Protein AF-A0A3M1ZHQ4-F1 (afdb_monomer_lite)

pLDDT: mean 89.01, std 11.92, range [41.75, 98.0]

Sequence (152 aa):
MTRPFLKRNHVLSLPLLFGVAFVARLSAIGRYVTPDELNWVYRSIQLREALLAGDWANTLITGHPGVTTTWLGALGIQLQLWLHPADRVAYEWLTHMALLTPDNVAAFERLAVFLTAGRLGVAVVTSLGVVGMFWVIRPFLGNLPALLTALL

Radius of gyration: 19.29 Å; chains: 1; bounding box: 59×31×47 Å

Foldseek 3Di:
DDDPPDDPPCVVVLVVLLVVLLVVLCVCPPPDDDPCLLVLLLLLLQLLVCVVVVNPVSNCSDPDPCNQLSVQLVVLVVVCCVVPVVLVVLSVVSVPDPDDDPPPPVNSVSSVVSSNSSSSSVSNVVSVVLSVQLVVCCVPPNNPVSSVVSVD

Structure (mmCIF, N/CA/C/O backbone):
data_AF-A0A3M1ZHQ4-F1
#
_entry.id   AF-A0A3M1ZHQ4-F1
#
loop_
_atom_site.group_PDB
_atom_site.id
_atom_site.type_symbol
_atom_site.label_atom_id
_atom_site.label_alt_id
_atom_site.label_comp_id
_atom_site.label_asym_id
_atom_site.label_entity_id
_atom_site.label_seq_id
_atom_site.pdbx_PDB_ins_code
_atom_site.Cartn_x
_atom_site.Cartn_y
_atom_site.Cartn_z
_atom_site.occupancy
_atom_site.B_iso_or_equiv
_atom_site.auth_seq_id
_atom_site.auth_comp_id
_atom_site.auth_asym_id
_atom_site.auth_atom_id
_atom_site.pdbx_PDB_model_num
ATOM 1 N N . MET A 1 1 ? -38.656 -5.239 22.017 1.00 41.75 1 MET A N 1
ATOM 2 C CA . MET A 1 1 ? -37.194 -5.134 22.228 1.00 41.75 1 MET A CA 1
ATOM 3 C C . MET A 1 1 ? -36.595 -4.276 21.122 1.00 41.75 1 MET A C 1
ATOM 5 O O . MET A 1 1 ? -36.278 -4.782 20.058 1.00 41.75 1 MET A O 1
ATOM 9 N N . THR A 1 2 ? -36.494 -2.970 21.337 1.00 47.28 2 THR A N 1
ATOM 10 C CA . THR A 1 2 ? -35.957 -2.008 20.363 1.00 47.28 2 THR A CA 1
ATOM 11 C C . THR A 1 2 ? -34.664 -1.435 20.933 1.00 47.28 2 THR A C 1
ATOM 13 O O . THR A 1 2 ? -34.678 -0.695 21.912 1.00 47.28 2 THR A O 1
ATOM 16 N N . ARG A 1 3 ? -33.514 -1.834 20.381 1.00 48.53 3 ARG A N 1
ATOM 17 C CA . ARG A 1 3 ? -32.212 -1.272 20.767 1.00 48.53 3 ARG A CA 1
ATOM 18 C C . ARG A 1 3 ? -32.018 0.062 20.029 1.00 48.53 3 ARG A C 1
ATOM 20 O O . ARG A 1 3 ? -31.978 0.042 18.799 1.00 48.53 3 ARG A O 1
ATOM 27 N N . PRO A 1 4 ? -31.861 1.209 20.716 1.00 45.97 4 PRO A N 1
ATOM 28 C CA . PRO A 1 4 ? -31.476 2.451 20.060 1.00 45.97 4 PRO A CA 1
ATOM 29 C C . PRO A 1 4 ? -29.968 2.378 19.773 1.00 45.97 4 PRO A C 1
ATOM 31 O O . PRO A 1 4 ? -29.139 2.710 20.616 1.00 45.97 4 PRO A O 1
ATOM 34 N N . PHE A 1 5 ? -29.608 1.855 18.599 1.00 54.41 5 PHE A N 1
ATOM 35 C CA . PHE A 1 5 ? -28.235 1.468 18.244 1.00 54.41 5 PHE A CA 1
ATOM 36 C C . PHE A 1 5 ? -27.242 2.627 18.035 1.00 54.41 5 PHE A C 1
ATOM 38 O O . PHE A 1 5 ? -26.047 2.377 17.887 1.00 54.41 5 PHE A O 1
ATOM 45 N N . LEU A 1 6 ? -27.674 3.889 18.072 1.00 54.31 6 LEU A N 1
ATOM 46 C CA . LEU A 1 6 ? -26.781 5.046 17.990 1.00 54.31 6 LEU A CA 1
ATOM 47 C C . LEU A 1 6 ? -27.239 6.146 18.959 1.00 54.31 6 LEU A C 1
ATOM 49 O O . LEU A 1 6 ? -28.100 6.959 18.632 1.00 54.31 6 LEU A O 1
ATOM 53 N N . LYS A 1 7 ? -26.634 6.226 20.152 1.00 52.72 7 LYS A N 1
ATOM 54 C CA . LYS A 1 7 ? -26.632 7.494 20.901 1.00 52.72 7 LYS A CA 1
ATOM 55 C C . LYS A 1 7 ? -25.762 8.507 20.143 1.00 52.72 7 LYS A C 1
ATOM 57 O O . LYS A 1 7 ? -24.673 8.172 19.678 1.00 52.72 7 LYS A O 1
ATOM 62 N N . ARG A 1 8 ? -26.243 9.751 20.058 1.00 54.81 8 ARG A N 1
ATOM 63 C CA . ARG A 1 8 ? -25.721 10.880 19.256 1.00 54.81 8 ARG A CA 1
ATOM 64 C C . ARG A 1 8 ? -24.236 11.237 19.485 1.00 54.81 8 ARG A C 1
ATOM 66 O O . ARG A 1 8 ? -23.659 11.953 18.678 1.00 54.81 8 ARG A O 1
ATOM 73 N N . ASN A 1 9 ? -23.594 10.685 20.516 1.00 55.38 9 ASN A N 1
ATOM 74 C CA . ASN A 1 9 ? -22.225 11.020 20.923 1.00 55.38 9 ASN A CA 1
ATOM 75 C C . ASN A 1 9 ? -21.138 10.142 20.262 1.00 55.38 9 ASN A C 1
ATOM 77 O O . ASN A 1 9 ? -19.957 10.437 20.402 1.00 55.38 9 ASN A O 1
ATOM 81 N N . HIS A 1 10 ? -21.504 9.076 19.535 1.00 58.66 10 HIS A N 1
ATOM 82 C CA . HIS A 1 10 ? -20.537 8.109 18.980 1.00 58.66 10 HIS A CA 1
ATOM 83 C C . HIS A 1 10 ? -20.103 8.386 17.536 1.00 58.66 10 HIS A C 1
ATOM 85 O O . HIS A 1 10 ? -19.125 7.808 17.065 1.00 58.66 10 HIS A O 1
ATOM 91 N N . VAL A 1 11 ? -20.794 9.281 16.825 1.00 59.97 11 VAL A N 1
ATOM 92 C CA . VAL A 1 11 ? -20.372 9.687 15.474 1.00 59.97 11 VAL A CA 1
ATOM 93 C C . VAL A 1 11 ? -19.046 10.443 15.535 1.00 59.97 11 VAL A C 1
ATOM 95 O O . VAL A 1 11 ? -18.245 10.309 14.625 1.00 59.97 11 VAL A O 1
ATOM 98 N N . LEU A 1 12 ? -18.759 11.154 16.632 1.00 63.19 12 LEU A N 1
ATOM 99 C CA . LEU A 1 12 ? -17.481 11.844 16.829 1.00 63.19 12 LEU A CA 1
ATOM 100 C C . LEU A 1 12 ? -16.328 10.890 17.191 1.00 63.19 12 LEU A C 1
ATOM 102 O O . LEU A 1 12 ? -15.179 11.189 16.881 1.00 63.19 12 LEU A O 1
ATOM 106 N N . SER A 1 13 ? -16.607 9.723 17.793 1.00 76.75 13 SER A N 1
ATOM 107 C CA . SER A 1 13 ? -15.549 8.776 18.177 1.00 76.75 13 SER A CA 1
ATOM 108 C C . SER A 1 13 ? -14.965 7.999 16.996 1.00 76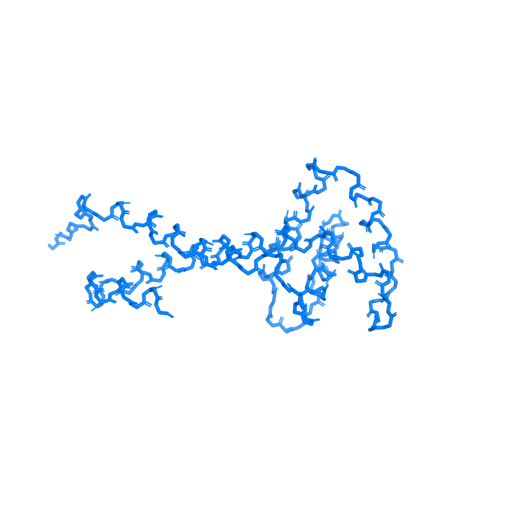.75 13 SER A C 1
ATOM 110 O O . SER A 1 13 ? -13.801 7.631 17.056 1.00 76.75 13 SER A O 1
ATOM 112 N N . LEU A 1 14 ? -15.719 7.757 15.914 1.00 86.44 14 LEU A N 1
ATOM 113 C CA . LEU A 1 14 ? -15.212 6.967 14.777 1.00 86.44 14 LEU A CA 1
ATOM 114 C C . LEU A 1 14 ? -14.172 7.727 13.931 1.00 86.44 14 LEU A C 1
ATOM 116 O O . LEU A 1 14 ? -13.110 7.158 13.688 1.00 86.44 14 LEU A O 1
ATOM 120 N N . PRO A 1 15 ? -14.403 8.993 13.524 1.00 90.00 15 PRO A N 1
ATOM 121 C CA . PRO A 1 15 ? -13.397 9.788 12.826 1.00 90.00 15 PRO A CA 1
ATOM 122 C C . PRO A 1 15 ? -12.166 10.028 13.694 1.00 90.00 15 PRO A C 1
ATOM 124 O O . PRO A 1 15 ? -11.054 10.003 13.182 1.00 90.00 15 PRO A O 1
ATOM 127 N N . LEU A 1 16 ? -12.351 10.210 15.008 1.00 89.31 16 LEU A N 1
ATOM 128 C CA . LEU A 1 16 ? -11.238 10.349 15.942 1.00 89.31 16 LEU A CA 1
ATOM 129 C C . LEU A 1 16 ? -10.409 9.061 16.018 1.00 89.31 16 LEU A C 1
ATOM 131 O O . LEU A 1 16 ? -9.192 9.122 15.888 1.00 89.31 16 LEU A O 1
ATOM 135 N N . LEU A 1 17 ? -11.055 7.900 16.173 1.00 91.06 17 LEU A N 1
ATOM 136 C CA . LEU A 1 17 ? -10.375 6.602 16.182 1.00 91.06 17 LEU A CA 1
ATOM 137 C C . LEU A 1 17 ? -9.636 6.341 14.871 1.00 91.06 17 LEU A C 1
ATOM 139 O O . LEU A 1 17 ? -8.468 5.962 14.900 1.00 91.06 17 LEU A O 1
ATOM 143 N N . PHE A 1 18 ? -10.286 6.595 13.733 1.00 94.69 18 PHE A N 1
ATOM 144 C CA . PHE A 1 18 ? -9.638 6.510 12.429 1.00 94.69 18 PHE A CA 1
ATOM 145 C C . PHE A 1 18 ? -8.430 7.446 12.352 1.00 94.69 18 PHE A C 1
ATOM 147 O O . PHE A 1 18 ? -7.354 7.011 11.966 1.00 94.69 18 PHE A O 1
ATOM 154 N N . GLY A 1 19 ? -8.594 8.713 12.743 1.00 94.38 19 GLY A N 1
ATOM 155 C CA . GLY A 1 19 ? -7.544 9.724 12.695 1.00 94.38 19 GLY A CA 1
ATOM 156 C C . GLY A 1 19 ? -6.335 9.344 13.544 1.00 94.38 19 GLY A C 1
ATOM 157 O O . GLY A 1 19 ? -5.214 9.370 13.046 1.00 94.38 19 GLY A O 1
ATOM 158 N N . VAL A 1 20 ? -6.554 8.910 14.788 1.00 93.19 20 VAL A N 1
ATOM 159 C CA . VAL A 1 20 ? -5.485 8.432 15.680 1.00 93.19 20 VAL A CA 1
ATOM 160 C C . VAL A 1 20 ? -4.788 7.208 15.083 1.00 93.19 20 VAL A C 1
ATOM 162 O O . VAL A 1 20 ? -3.562 7.196 14.966 1.00 93.19 20 VAL A O 1
ATOM 165 N N . ALA A 1 21 ? -5.554 6.206 14.641 1.00 94.31 21 ALA A N 1
ATOM 166 C CA . ALA A 1 21 ? -5.019 4.994 14.028 1.00 94.31 21 ALA A CA 1
ATOM 167 C C . ALA A 1 21 ? -4.211 5.297 12.754 1.00 94.31 21 ALA A C 1
ATOM 169 O O . ALA A 1 21 ? -3.152 4.703 12.529 1.00 94.31 21 ALA A O 1
ATOM 170 N N . PHE A 1 22 ? -4.689 6.233 11.937 1.00 95.44 22 PHE A N 1
ATOM 171 C CA . PHE A 1 22 ? -4.070 6.622 10.679 1.00 95.44 22 PHE A CA 1
ATOM 172 C C . PHE A 1 22 ? -2.793 7.423 10.905 1.00 95.44 22 PHE A C 1
ATOM 174 O O . PHE A 1 22 ? -1.756 7.046 10.371 1.00 95.44 22 PHE A O 1
ATOM 181 N N . VAL A 1 23 ? -2.818 8.447 11.763 1.00 94.44 23 VAL A N 1
ATOM 182 C CA . VAL A 1 23 ? -1.623 9.235 12.111 1.00 94.44 23 VAL A CA 1
ATOM 183 C C . VAL A 1 23 ? -0.528 8.34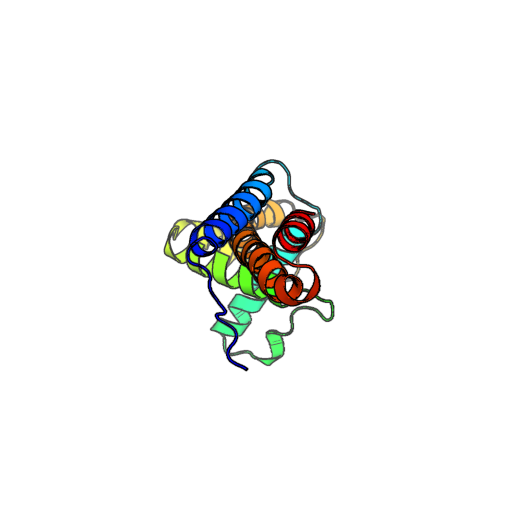8 12.703 1.00 94.44 23 VAL A C 1
ATOM 185 O O . VAL A 1 23 ? 0.633 8.472 12.309 1.00 94.44 23 VAL A O 1
ATOM 188 N N . ALA A 1 24 ? -0.884 7.402 13.578 1.00 92.88 24 ALA A N 1
ATOM 189 C CA . ALA A 1 24 ? 0.075 6.440 14.118 1.00 92.88 24 ALA A CA 1
ATOM 190 C C . ALA A 1 24 ? 0.776 5.640 13.004 1.00 92.88 24 ALA A C 1
ATOM 192 O O . ALA A 1 24 ? 1.996 5.484 13.034 1.00 92.88 24 ALA A O 1
ATOM 193 N N . ARG A 1 25 ? 0.040 5.204 11.974 1.00 92.62 25 ARG A N 1
ATOM 194 C CA . ARG A 1 25 ? 0.589 4.462 10.823 1.00 92.62 25 ARG A CA 1
ATOM 195 C C . ARG A 1 25 ? 1.413 5.336 9.880 1.00 92.62 25 ARG A C 1
ATOM 197 O O . ARG A 1 25 ? 2.423 4.873 9.357 1.00 92.62 25 ARG A O 1
ATOM 204 N N . LEU A 1 26 ? 1.035 6.602 9.699 1.00 93.19 26 LEU A N 1
ATOM 205 C CA . LEU A 1 26 ? 1.818 7.547 8.896 1.00 93.19 26 LEU A CA 1
ATOM 206 C C . LEU A 1 26 ? 3.181 7.857 9.524 1.00 93.19 26 LEU A C 1
ATOM 208 O O . LEU A 1 26 ? 4.124 8.155 8.798 1.00 93.19 26 LEU A O 1
ATOM 212 N N . SER A 1 27 ? 3.313 7.747 10.850 1.00 89.12 27 SER A N 1
ATOM 213 C CA . SER A 1 27 ? 4.562 8.068 11.553 1.00 89.12 27 SER A CA 1
ATOM 214 C C . SER A 1 27 ? 5.769 7.229 11.108 1.00 89.12 27 SER A C 1
ATOM 216 O O . SER A 1 27 ? 6.903 7.689 11.236 1.00 89.12 27 SER A O 1
ATOM 218 N N . ALA A 1 28 ? 5.539 6.028 10.567 1.00 81.38 28 ALA A N 1
ATOM 219 C CA . ALA A 1 28 ? 6.586 5.141 10.065 1.00 81.38 28 ALA A CA 1
ATOM 220 C C . ALA A 1 28 ? 7.013 5.456 8.618 1.00 81.38 28 ALA A C 1
ATOM 222 O O . ALA A 1 28 ? 8.097 5.052 8.190 1.00 81.38 28 ALA A O 1
ATOM 223 N N . ILE A 1 29 ? 6.189 6.185 7.858 1.00 86.38 29 ILE A N 1
ATOM 224 C CA . ILE A 1 29 ? 6.466 6.484 6.452 1.00 86.38 29 ILE A CA 1
ATOM 225 C C . ILE A 1 29 ? 7.696 7.396 6.362 1.00 86.38 29 ILE A C 1
ATOM 227 O O . ILE A 1 29 ? 7.780 8.427 7.023 1.00 86.38 29 ILE A O 1
ATOM 231 N N . GLY A 1 30 ? 8.666 6.994 5.536 1.00 83.44 30 GLY A N 1
ATOM 232 C CA . GLY A 1 30 ? 9.886 7.765 5.273 1.00 83.44 30 GLY A CA 1
ATOM 233 C C . GLY A 1 30 ? 11.003 7.615 6.312 1.00 83.44 30 GLY A C 1
ATOM 234 O O . GLY A 1 30 ? 12.029 8.267 6.162 1.00 83.44 30 GLY A O 1
ATOM 235 N N . ARG A 1 31 ? 10.847 6.769 7.344 1.00 86.81 31 ARG A N 1
ATOM 236 C CA . ARG A 1 31 ? 11.890 6.572 8.374 1.00 86.81 31 ARG A CA 1
ATOM 237 C C . ARG A 1 31 ? 12.871 5.446 8.066 1.00 86.81 31 ARG A C 1
ATOM 239 O O . ARG A 1 31 ? 14.060 5.585 8.317 1.00 86.81 31 ARG A O 1
ATOM 246 N N . TYR A 1 32 ? 12.370 4.323 7.574 1.00 87.56 32 TYR A N 1
ATOM 247 C CA . TYR A 1 32 ? 13.162 3.151 7.204 1.00 87.56 32 TYR A CA 1
ATOM 248 C C . TYR A 1 32 ? 12.408 2.348 6.144 1.00 87.56 32 TYR A C 1
ATOM 250 O O . TYR A 1 32 ? 11.249 2.650 5.853 1.00 87.56 32 TYR A O 1
ATOM 258 N N . VAL A 1 33 ? 13.062 1.346 5.562 1.00 90.62 33 VAL A N 1
ATOM 259 C CA . VAL A 1 33 ? 12.455 0.343 4.678 1.00 90.62 33 VAL A CA 1
ATOM 260 C C . VAL A 1 33 ? 12.692 -1.023 5.311 1.00 90.62 33 VAL A C 1
ATOM 262 O O . VAL A 1 33 ? 13.816 -1.313 5.722 1.00 90.62 33 VAL A O 1
ATOM 265 N N . THR A 1 34 ? 11.646 -1.834 5.453 1.00 91.00 34 THR A N 1
ATOM 266 C CA . THR A 1 34 ? 11.778 -3.203 5.963 1.00 91.00 34 THR A CA 1
ATOM 267 C C . THR A 1 34 ? 12.233 -4.145 4.847 1.00 91.00 34 THR A C 1
ATOM 269 O O . THR A 1 34 ? 11.961 -3.890 3.671 1.00 91.00 34 THR A O 1
ATOM 272 N N . PRO A 1 35 ? 12.917 -5.257 5.176 1.00 86.19 35 PRO A N 1
ATOM 273 C CA . PRO A 1 35 ? 13.474 -6.157 4.162 1.00 86.19 35 PRO A CA 1
ATOM 274 C C . PRO A 1 35 ? 12.448 -6.730 3.171 1.00 86.19 35 PRO A C 1
ATOM 276 O O . PRO A 1 35 ? 12.783 -7.047 2.033 1.00 86.19 35 PRO A O 1
ATOM 279 N N . ASP A 1 36 ? 11.195 -6.893 3.590 1.00 90.38 36 ASP A N 1
ATOM 280 C CA . ASP A 1 36 ? 10.133 -7.516 2.804 1.00 90.38 36 ASP A CA 1
ATOM 281 C C . ASP A 1 36 ? 9.275 -6.517 2.013 1.00 90.38 36 ASP A C 1
ATOM 283 O O . ASP A 1 36 ? 8.634 -6.902 1.036 1.00 90.38 36 ASP A O 1
ATOM 287 N N . GLU A 1 37 ? 9.285 -5.236 2.376 1.00 93.81 37 GLU A N 1
ATOM 288 C CA . GLU A 1 37 ? 8.436 -4.204 1.773 1.00 93.81 37 GLU A CA 1
ATOM 289 C C . GLU A 1 37 ? 8.616 -4.093 0.256 1.00 93.81 37 GLU A C 1
ATOM 291 O O . GLU A 1 37 ? 7.639 -4.077 -0.494 1.00 93.81 37 GLU A O 1
ATOM 296 N N . LEU A 1 38 ? 9.862 -4.078 -0.219 1.00 94.88 38 LEU A N 1
ATOM 297 C CA . LEU A 1 38 ? 10.152 -3.957 -1.651 1.00 94.88 38 LEU A CA 1
ATOM 298 C C . LEU A 1 38 ? 9.755 -5.222 -2.426 1.00 94.88 38 LEU A C 1
ATOM 300 O O . LEU A 1 38 ? 9.317 -5.126 -3.573 1.00 94.88 38 LEU A O 1
ATOM 304 N N . ASN A 1 39 ? 9.793 -6.394 -1.782 1.00 94.19 39 ASN A N 1
ATOM 305 C CA . ASN A 1 39 ? 9.260 -7.623 -2.371 1.00 94.19 39 ASN A CA 1
ATOM 306 C C . ASN A 1 39 ? 7.741 -7.529 -2.562 1.00 94.19 39 ASN A C 1
ATOM 308 O O . ASN A 1 39 ? 7.217 -7.965 -3.586 1.00 94.19 39 ASN A O 1
ATOM 312 N N . TRP A 1 40 ? 7.020 -6.930 -1.611 1.00 95.25 40 TRP A N 1
ATOM 313 C CA . TRP A 1 40 ? 5.581 -6.704 -1.750 1.00 95.25 40 TRP A CA 1
ATOM 314 C C . TRP A 1 40 ? 5.244 -5.692 -2.845 1.00 95.25 40 TRP A C 1
ATOM 316 O O . TRP A 1 40 ? 4.266 -5.895 -3.569 1.00 95.25 40 TRP A O 1
ATOM 326 N N . VAL A 1 41 ? 6.063 -4.653 -3.028 1.00 96.75 41 VAL A N 1
ATOM 327 C CA . VAL A 1 41 ? 5.924 -3.727 -4.164 1.00 96.75 41 VAL A CA 1
ATOM 328 C C . VAL A 1 41 ? 6.117 -4.469 -5.486 1.00 96.75 41 VAL A C 1
ATOM 330 O O . VAL A 1 41 ? 5.269 -4.363 -6.368 1.00 96.75 41 VAL A O 1
ATOM 333 N N . TYR A 1 42 ? 7.167 -5.284 -5.614 1.00 96.38 42 TYR A N 1
ATOM 334 C CA . TYR A 1 42 ? 7.420 -6.050 -6.837 1.00 96.38 42 TYR A CA 1
ATOM 335 C C . TYR A 1 42 ? 6.261 -6.998 -7.176 1.00 96.38 42 TYR A C 1
ATOM 337 O O . TYR A 1 42 ? 5.757 -6.997 -8.297 1.00 96.38 42 TYR A O 1
ATOM 345 N N . ARG A 1 43 ? 5.741 -7.723 -6.181 1.00 95.75 43 ARG A N 1
ATOM 346 C CA . ARG A 1 43 ? 4.546 -8.570 -6.347 1.00 95.75 43 ARG A CA 1
ATOM 347 C C . ARG A 1 43 ? 3.312 -7.777 -6.772 1.00 95.75 43 ARG A C 1
ATOM 349 O O . ARG A 1 43 ? 2.482 -8.276 -7.524 1.00 95.75 43 ARG A O 1
ATOM 356 N N . SER A 1 44 ? 3.184 -6.543 -6.291 1.00 97.06 44 SER A N 1
ATOM 357 C CA . SER A 1 44 ? 2.082 -5.650 -6.657 1.00 97.06 44 SER A CA 1
ATOM 358 C C . SER A 1 44 ? 2.163 -5.212 -8.119 1.00 97.06 44 SER A C 1
ATOM 360 O O . SER A 1 44 ? 1.132 -5.120 -8.782 1.00 97.06 44 SER A O 1
ATOM 362 N N . ILE A 1 45 ? 3.377 -5.000 -8.639 1.00 97.25 45 ILE A N 1
ATOM 363 C CA . ILE A 1 45 ? 3.620 -4.758 -10.069 1.00 97.25 45 ILE A CA 1
ATOM 364 C C . ILE A 1 45 ? 3.200 -5.984 -10.885 1.00 97.25 45 ILE A C 1
ATOM 366 O O . ILE A 1 45 ? 2.425 -5.843 -11.825 1.00 97.25 45 ILE A O 1
ATOM 370 N N . GLN A 1 46 ? 3.634 -7.185 -10.490 1.00 96.31 46 GLN A N 1
ATOM 371 C CA . GLN A 1 46 ? 3.279 -8.428 -11.190 1.00 96.31 46 GLN A CA 1
ATOM 372 C C . GLN A 1 46 ? 1.761 -8.648 -11.243 1.00 96.31 46 GLN A C 1
ATOM 374 O O . GLN A 1 46 ? 1.214 -8.930 -12.306 1.00 96.31 46 GLN A O 1
ATOM 379 N N . LEU A 1 47 ? 1.066 -8.452 -10.115 1.00 96.50 47 LEU A N 1
ATOM 380 C CA . LEU A 1 47 ? -0.394 -8.520 -10.077 1.00 96.50 47 LEU A CA 1
ATOM 381 C C . LEU A 1 47 ? -1.027 -7.504 -11.029 1.00 96.50 47 LEU A C 1
ATOM 383 O O . LEU A 1 47 ? -1.964 -7.840 -11.749 1.00 96.50 47 LEU A O 1
ATOM 387 N N . ARG A 1 48 ? -0.549 -6.256 -11.010 1.00 96.81 48 ARG A N 1
ATOM 388 C CA . ARG A 1 48 ? -1.090 -5.195 -11.861 1.00 96.81 48 ARG A CA 1
ATOM 389 C C . ARG A 1 48 ? -0.937 -5.545 -13.341 1.00 96.81 48 ARG A C 1
ATOM 391 O O . ARG A 1 48 ? -1.906 -5.395 -14.076 1.00 96.81 48 ARG A O 1
ATOM 398 N N . GLU A 1 49 ? 0.224 -6.039 -13.762 1.00 97.19 49 GLU A N 1
ATOM 399 C CA . GLU A 1 49 ? 0.446 -6.468 -15.149 1.00 97.19 49 GLU A CA 1
ATOM 400 C C . GLU A 1 49 ? -0.461 -7.639 -15.540 1.00 97.19 49 GLU A C 1
ATOM 402 O O . GLU A 1 49 ? -1.100 -7.581 -16.587 1.00 97.19 49 GLU A O 1
ATOM 407 N N . ALA A 1 50 ? -0.611 -8.648 -14.675 1.00 96.50 50 ALA A N 1
ATOM 408 C CA . ALA A 1 50 ? -1.526 -9.763 -14.919 1.00 96.50 50 ALA A CA 1
ATOM 409 C C . ALA A 1 50 ? -2.983 -9.289 -15.086 1.00 96.50 50 ALA A C 1
ATOM 411 O O . ALA A 1 50 ? -3.674 -9.704 -16.016 1.00 96.50 50 ALA A O 1
ATOM 412 N N . LEU A 1 51 ? -3.439 -8.357 -14.237 1.00 96.88 51 LEU A N 1
ATOM 413 C CA . LEU A 1 51 ? -4.776 -7.760 -14.343 1.00 96.88 51 LEU A CA 1
ATOM 414 C C . LEU A 1 51 ? -4.957 -6.963 -15.642 1.00 96.88 51 LEU A C 1
ATOM 416 O O . LEU A 1 51 ? -6.001 -7.076 -16.281 1.00 96.88 51 LEU A O 1
ATOM 420 N N . LEU A 1 52 ? -3.958 -6.172 -16.045 1.00 96.88 52 LEU A N 1
ATOM 421 C CA . LEU A 1 52 ? -4.006 -5.385 -17.283 1.00 96.88 52 LEU A CA 1
ATOM 422 C C . LEU A 1 52 ? -3.971 -6.260 -18.539 1.00 96.88 52 LEU A C 1
ATOM 424 O O . LEU A 1 52 ? -4.619 -5.926 -19.528 1.00 96.88 52 LEU A O 1
ATOM 428 N N . ALA A 1 53 ? -3.252 -7.380 -18.490 1.00 97.19 53 ALA A N 1
ATOM 429 C CA . ALA A 1 53 ? -3.188 -8.359 -19.569 1.00 97.19 53 ALA A CA 1
ATOM 430 C C . ALA A 1 53 ? -4.429 -9.271 -19.641 1.00 97.19 53 ALA A C 1
ATOM 432 O O . ALA A 1 53 ? -4.572 -10.031 -20.597 1.00 97.19 53 ALA A O 1
ATOM 433 N N . GLY A 1 54 ? -5.323 -9.225 -18.644 1.00 97.06 54 GLY A N 1
ATOM 434 C CA . GLY A 1 54 ? -6.437 -10.172 -18.523 1.00 97.06 54 GLY A CA 1
ATOM 435 C C . GLY A 1 54 ? -5.988 -11.606 -18.206 1.00 97.06 54 GLY A C 1
ATOM 436 O O . GLY A 1 54 ? -6.739 -12.554 -18.434 1.00 97.06 54 GLY A O 1
ATOM 437 N N . ASP A 1 55 ? -4.771 -11.772 -17.688 1.00 96.19 55 ASP A N 1
ATOM 438 C CA . ASP A 1 55 ? -4.164 -13.057 -17.358 1.00 96.19 55 ASP A CA 1
ATOM 439 C C . ASP A 1 55 ? -4.493 -13.456 -15.917 1.00 96.19 55 ASP A C 1
ATOM 441 O O . ASP A 1 55 ? -3.721 -13.270 -14.974 1.00 96.19 55 ASP A O 1
ATOM 445 N N . TRP A 1 56 ? -5.690 -14.011 -15.742 1.00 93.06 56 TRP A N 1
ATOM 446 C CA . TRP A 1 56 ? -6.197 -14.418 -14.434 1.00 93.06 56 TRP A CA 1
ATOM 447 C C . TRP A 1 56 ? -5.333 -15.484 -13.759 1.00 93.06 56 TRP A C 1
ATOM 449 O O . TRP A 1 56 ? -5.209 -15.468 -12.533 1.00 93.06 56 TRP A O 1
ATOM 459 N N . ALA A 1 57 ? -4.715 -16.382 -14.531 1.00 92.00 57 ALA A N 1
ATOM 460 C CA . ALA A 1 57 ? -3.872 -17.442 -13.986 1.00 92.00 57 ALA A CA 1
ATOM 461 C C . ALA A 1 57 ? -2.649 -16.854 -13.268 1.00 92.00 57 ALA A C 1
ATOM 463 O O . ALA A 1 57 ? -2.313 -17.286 -12.165 1.00 92.00 57 ALA A O 1
ATOM 464 N N . ASN A 1 58 ? -2.059 -15.802 -13.839 1.00 91.12 58 ASN A N 1
ATOM 465 C CA . ASN A 1 58 ? -0.908 -15.114 -13.261 1.00 91.12 58 ASN A CA 1
ATOM 466 C C . ASN A 1 58 ? -1.265 -14.030 -12.228 1.00 91.12 58 ASN A C 1
ATOM 468 O O . ASN A 1 58 ? -0.376 -13.339 -11.741 1.00 91.12 58 ASN A O 1
ATOM 472 N N . THR A 1 59 ? -2.530 -13.901 -11.804 1.00 92.12 59 THR A N 1
ATOM 473 C CA . THR A 1 59 ? -2.882 -13.042 -10.649 1.00 92.12 59 THR A CA 1
ATOM 474 C C . THR A 1 59 ? -2.526 -13.674 -9.299 1.00 92.12 59 THR A C 1
ATOM 476 O O . THR A 1 59 ? -2.469 -12.986 -8.275 1.00 92.12 59 THR A O 1
ATOM 479 N N . LEU A 1 60 ? -2.251 -14.981 -9.275 1.00 88.38 60 LEU A N 1
ATOM 480 C CA . LEU A 1 60 ? -1.903 -15.730 -8.071 1.00 88.38 60 LEU A CA 1
ATOM 481 C C . LEU A 1 60 ? -0.386 -15.659 -7.817 1.00 88.38 60 LEU A C 1
ATOM 483 O O . LEU A 1 60 ? 0.355 -16.610 -8.040 1.00 88.38 60 LEU A O 1
ATOM 487 N N . ILE A 1 61 ? 0.077 -14.495 -7.351 1.00 87.44 61 ILE A N 1
ATOM 488 C CA . ILE A 1 61 ? 1.513 -14.159 -7.272 1.00 87.44 61 ILE A CA 1
ATOM 489 C C . ILE A 1 61 ? 2.298 -14.982 -6.237 1.00 87.44 61 ILE A C 1
ATOM 491 O O . ILE A 1 61 ? 3.472 -15.291 -6.430 1.00 87.44 61 ILE A O 1
ATOM 495 N N . THR A 1 62 ? 1.697 -15.308 -5.092 1.00 81.12 62 THR A N 1
ATOM 496 C CA . THR A 1 62 ? 2.364 -16.071 -4.027 1.00 81.12 62 THR A CA 1
ATOM 497 C C . THR A 1 62 ? 1.361 -16.929 -3.266 1.00 81.12 62 THR A C 1
ATOM 499 O O . THR A 1 62 ? 0.221 -16.519 -3.065 1.00 81.12 62 THR A O 1
ATOM 502 N N . GLY A 1 63 ? 1.788 -18.115 -2.822 1.00 78.44 63 GLY A N 1
ATOM 503 C CA . GLY A 1 63 ? 0.956 -19.033 -2.034 1.00 78.44 63 GLY A CA 1
ATOM 504 C C . GLY A 1 63 ? 0.804 -18.656 -0.554 1.00 78.44 63 GLY A C 1
ATOM 505 O O . GLY A 1 63 ? 0.094 -19.339 0.177 1.00 78.44 63 GLY A O 1
ATOM 506 N N . HIS A 1 64 ? 1.474 -17.595 -0.093 1.00 79.19 64 HIS A N 1
ATOM 507 C CA . HIS A 1 64 ? 1.444 -17.148 1.303 1.00 79.19 64 HIS A CA 1
ATOM 508 C C . HIS A 1 64 ? 0.418 -16.018 1.527 1.00 79.19 64 HIS A C 1
ATOM 510 O O . HIS A 1 64 ? 0.049 -15.327 0.573 1.00 79.19 64 HIS A O 1
ATOM 516 N N . PRO A 1 65 ? -0.024 -15.770 2.779 1.00 74.00 65 PRO A N 1
ATOM 517 C CA . PRO A 1 65 ? -0.928 -14.666 3.094 1.00 74.00 65 PRO A CA 1
ATOM 518 C C . PRO A 1 65 ? -0.320 -13.320 2.681 1.00 74.00 65 PRO A C 1
ATOM 520 O O . PRO A 1 65 ? 0.779 -12.968 3.102 1.00 74.00 65 PRO A O 1
ATOM 523 N N . GLY A 1 66 ? -1.033 -12.571 1.842 1.00 84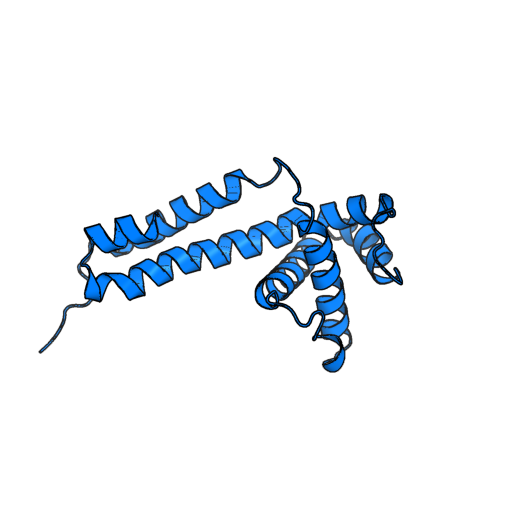.06 66 GLY A N 1
ATOM 524 C CA . GLY A 1 66 ? -0.538 -11.302 1.295 1.00 84.06 66 GLY A CA 1
ATOM 525 C C . GLY A 1 66 ? -1.376 -10.692 0.175 1.00 84.06 66 GLY A C 1
ATOM 526 O O . GLY A 1 66 ? -1.074 -9.590 -0.271 1.00 84.06 66 GLY A O 1
ATOM 527 N N . VAL A 1 67 ? -2.446 -11.373 -0.249 1.00 90.19 67 VAL A N 1
ATOM 528 C CA . VAL A 1 67 ? -3.342 -10.944 -1.335 1.00 90.19 67 VAL A CA 1
ATOM 529 C C . VAL A 1 67 ? -3.796 -9.494 -1.159 1.00 90.19 67 VAL A C 1
ATOM 531 O O . VAL A 1 67 ? -3.652 -8.689 -2.073 1.00 90.19 67 VAL A O 1
ATOM 534 N N . THR A 1 68 ? -4.268 -9.127 0.035 1.00 92.25 68 THR A N 1
ATOM 535 C CA . THR A 1 68 ? -4.729 -7.761 0.323 1.00 92.25 68 THR A CA 1
ATOM 536 C C . THR A 1 68 ? -3.607 -6.733 0.199 1.00 92.25 68 THR A C 1
ATOM 538 O O . THR A 1 68 ? -3.816 -5.686 -0.406 1.00 92.25 68 THR A O 1
ATOM 541 N N . THR A 1 69 ? -2.406 -7.030 0.698 1.00 93.69 69 THR A N 1
ATOM 542 C CA . THR A 1 69 ? -1.230 -6.158 0.559 1.00 93.69 69 THR A CA 1
ATOM 543 C C . THR A 1 69 ? -0.869 -5.951 -0.908 1.00 93.69 69 THR A C 1
ATOM 545 O O . THR A 1 69 ? -0.668 -4.815 -1.331 1.00 93.69 69 THR A O 1
ATOM 548 N N . THR A 1 70 ? -0.844 -7.025 -1.702 1.00 95.25 70 THR A N 1
ATOM 549 C CA . THR A 1 70 ? -0.542 -6.959 -3.138 1.00 95.25 70 THR A CA 1
ATOM 550 C C . THR A 1 70 ? -1.596 -6.156 -3.902 1.00 95.25 70 THR A C 1
ATOM 552 O O . THR A 1 70 ? -1.256 -5.351 -4.765 1.00 95.25 70 THR A O 1
ATOM 555 N N . TRP A 1 71 ? -2.877 -6.311 -3.558 1.00 95.38 71 TRP A N 1
ATOM 556 C CA . TRP A 1 71 ? -3.973 -5.558 -4.177 1.00 95.38 71 TRP A CA 1
ATOM 557 C C . TRP A 1 71 ? -3.888 -4.065 -3.856 1.00 95.38 71 TRP A C 1
ATOM 559 O O . TRP A 1 71 ? -4.009 -3.228 -4.750 1.00 95.38 71 TRP A O 1
ATOM 569 N N . LEU A 1 72 ? -3.640 -3.722 -2.589 1.00 97.00 72 LEU A N 1
ATOM 570 C CA . LEU A 1 72 ? -3.489 -2.331 -2.160 1.00 97.00 72 LEU A CA 1
ATOM 571 C C . LEU A 1 72 ? -2.242 -1.684 -2.763 1.00 97.00 72 LEU A C 1
ATOM 573 O O . LEU A 1 72 ? -2.303 -0.528 -3.178 1.00 97.00 72 LEU A O 1
ATOM 577 N N . GLY A 1 73 ? -1.141 -2.430 -2.869 1.00 97.00 73 GLY A N 1
ATOM 578 C CA . GLY A 1 73 ? 0.054 -1.986 -3.576 1.00 97.00 73 GLY A CA 1
ATOM 579 C C . GLY A 1 73 ? -0.220 -1.726 -5.056 1.00 97.00 73 GLY A C 1
ATOM 580 O O . GLY A 1 73 ? 0.138 -0.665 -5.557 1.00 97.00 73 GLY A O 1
ATOM 581 N N . ALA A 1 74 ? -0.916 -2.635 -5.747 1.00 97.44 74 ALA A N 1
ATOM 582 C CA . ALA A 1 74 ? -1.239 -2.490 -7.168 1.00 97.44 74 ALA A CA 1
ATOM 583 C C . ALA A 1 74 ? -2.139 -1.272 -7.427 1.00 97.44 74 ALA A C 1
ATOM 585 O O . ALA A 1 74 ? -1.892 -0.501 -8.357 1.00 97.44 74 ALA A O 1
ATOM 586 N N . LEU A 1 75 ? -3.144 -1.058 -6.570 1.00 97.75 75 LEU A N 1
ATOM 587 C CA . LEU A 1 75 ? -4.006 0.122 -6.616 1.00 97.75 75 LEU A CA 1
ATOM 588 C C . LEU A 1 75 ? -3.218 1.413 -6.344 1.00 97.75 75 LEU A C 1
ATOM 590 O O . LEU A 1 75 ? -3.391 2.400 -7.058 1.00 97.75 75 LEU A O 1
ATOM 594 N N . GLY A 1 76 ? -2.336 1.401 -5.341 1.00 97.44 76 GLY A N 1
ATOM 595 C CA . GLY A 1 76 ? -1.467 2.530 -5.013 1.00 97.44 76 GLY A CA 1
ATOM 596 C C . GLY A 1 76 ? -0.547 2.902 -6.176 1.00 97.44 76 GLY A C 1
ATOM 597 O O . GLY A 1 76 ? -0.495 4.065 -6.565 1.00 97.44 76 GLY A O 1
ATOM 598 N N . ILE A 1 77 ? 0.104 1.911 -6.789 1.00 97.94 77 ILE A N 1
ATOM 599 C CA . ILE A 1 77 ? 0.933 2.090 -7.988 1.00 97.94 77 ILE A CA 1
ATOM 600 C C . ILE A 1 77 ? 0.104 2.667 -9.135 1.00 97.94 77 ILE A C 1
ATOM 602 O O . ILE A 1 77 ? 0.535 3.614 -9.787 1.00 97.94 77 ILE A O 1
ATOM 606 N N . GLN A 1 78 ? -1.101 2.140 -9.377 1.00 97.62 78 GLN A N 1
ATOM 607 C CA . GLN A 1 78 ? -1.973 2.647 -10.434 1.00 97.62 78 GLN A CA 1
ATOM 608 C C . GLN A 1 78 ? -2.304 4.132 -10.241 1.00 97.62 78 GLN A C 1
ATOM 610 O O . GLN A 1 78 ? -2.230 4.906 -11.196 1.00 97.62 78 GLN A O 1
ATOM 615 N N . LEU A 1 79 ? -2.648 4.532 -9.016 1.00 97.62 79 LEU A N 1
ATOM 616 C CA . LEU A 1 79 ? -2.933 5.926 -8.693 1.00 97.62 79 LEU A CA 1
ATOM 617 C C . LEU A 1 79 ? -1.678 6.799 -8.815 1.00 97.62 79 LEU A C 1
ATOM 619 O O . LEU A 1 79 ? -1.742 7.881 -9.394 1.00 97.62 79 LEU A O 1
ATOM 623 N N . GLN A 1 80 ? -0.533 6.322 -8.324 1.00 97.81 80 GLN A N 1
ATOM 624 C CA . GLN A 1 80 ? 0.735 7.037 -8.437 1.00 97.81 80 GLN A CA 1
ATOM 625 C C . GLN A 1 80 ? 1.106 7.283 -9.901 1.00 97.81 80 GLN A C 1
ATOM 627 O O . GLN A 1 80 ? 1.424 8.410 -10.250 1.00 97.81 80 GLN A O 1
ATOM 632 N N . LEU A 1 81 ? 0.975 6.287 -10.779 1.00 97.62 81 LEU A N 1
ATOM 633 C CA . LEU A 1 81 ? 1.257 6.439 -12.211 1.00 97.62 81 LEU A CA 1
ATOM 634 C C . LEU A 1 81 ? 0.296 7.398 -12.928 1.00 97.62 81 LEU A C 1
ATOM 636 O O . LEU A 1 81 ? 0.658 7.958 -13.963 1.00 97.62 81 LEU A O 1
ATOM 640 N N . TRP A 1 82 ? -0.925 7.584 -12.416 1.00 97.44 82 TRP A N 1
ATOM 641 C CA . TRP A 1 82 ? -1.845 8.608 -12.921 1.00 97.44 82 TRP A CA 1
ATOM 642 C C . TRP A 1 82 ? -1.443 10.016 -12.480 1.00 97.44 82 TRP A C 1
ATOM 644 O O . TRP A 1 82 ? -1.526 10.946 -13.277 1.00 97.44 82 TRP A O 1
ATOM 654 N N . LEU A 1 83 ? -1.008 10.175 -11.228 1.00 98.00 83 LEU A N 1
ATOM 655 C CA . LEU A 1 83 ? -0.635 11.472 -10.652 1.00 98.00 83 LEU A CA 1
ATOM 656 C C . LEU A 1 83 ? 0.786 11.914 -11.033 1.00 98.00 83 LEU A C 1
ATOM 658 O O . LEU A 1 83 ? 1.049 13.106 -11.175 1.00 98.00 83 LEU A O 1
ATOM 662 N N . HIS A 1 84 ? 1.689 10.955 -11.228 1.00 97.62 84 HIS A N 1
ATOM 663 C CA . HIS A 1 84 ? 3.106 11.150 -11.518 1.00 97.62 84 HIS A CA 1
ATOM 664 C C . HIS A 1 84 ? 3.521 10.325 -12.747 1.00 97.62 84 HIS A C 1
ATOM 666 O O . HIS A 1 84 ? 4.181 9.293 -12.621 1.00 97.62 84 HIS A O 1
ATOM 672 N N . PRO A 1 85 ? 3.177 10.773 -13.971 1.00 96.69 85 PRO A N 1
ATOM 673 C CA . PRO A 1 85 ? 3.493 10.031 -15.193 1.00 96.69 85 PRO A CA 1
ATOM 674 C C . PRO A 1 85 ? 4.993 9.777 -15.410 1.00 96.69 85 PRO A C 1
ATOM 676 O O . PRO A 1 85 ? 5.349 8.819 -16.090 1.00 96.69 85 PRO A O 1
ATOM 679 N N . ALA A 1 86 ? 5.870 10.603 -14.826 1.00 97.31 86 ALA A N 1
ATOM 680 C CA . ALA A 1 86 ? 7.322 10.431 -14.892 1.00 97.31 86 ALA A CA 1
ATOM 681 C C . ALA A 1 86 ? 7.803 9.115 -14.247 1.00 97.31 86 ALA A C 1
ATOM 683 O O . ALA A 1 86 ? 8.776 8.524 -14.717 1.00 97.31 86 ALA A O 1
ATOM 684 N N . ASP A 1 87 ? 7.082 8.603 -13.243 1.00 97.56 87 ASP A N 1
ATOM 685 C CA . ASP A 1 87 ? 7.424 7.351 -12.551 1.00 97.56 87 ASP A CA 1
ATOM 686 C C . ASP A 1 87 ? 7.250 6.123 -13.460 1.00 97.56 87 ASP A C 1
ATOM 688 O O . ASP A 1 87 ? 7.771 5.041 -13.176 1.00 97.56 87 ASP A O 1
ATOM 692 N N . ARG A 1 88 ? 6.567 6.282 -14.603 1.00 97.25 88 ARG A N 1
ATOM 693 C CA . ARG A 1 88 ? 6.377 5.225 -15.602 1.00 97.25 88 ARG A CA 1
ATOM 694 C C . ARG A 1 88 ? 7.697 4.669 -16.131 1.00 97.25 88 ARG A C 1
ATOM 696 O O . ARG A 1 88 ? 7.767 3.475 -16.386 1.00 97.25 88 ARG A O 1
ATOM 703 N N . VAL A 1 89 ? 8.750 5.484 -16.218 1.00 97.44 89 VAL A N 1
ATOM 704 C CA . VAL A 1 89 ? 10.080 5.020 -16.652 1.00 97.44 89 VAL A CA 1
ATOM 705 C C . VAL A 1 89 ? 10.635 3.964 -15.690 1.00 97.44 89 VAL A C 1
ATOM 707 O O . VAL A 1 89 ? 11.146 2.930 -16.119 1.00 97.44 89 VAL A O 1
ATOM 710 N N . ALA A 1 90 ? 10.506 4.196 -14.379 1.00 97.38 90 ALA A N 1
ATOM 711 C CA . ALA A 1 90 ? 10.912 3.223 -13.369 1.00 97.38 90 ALA A CA 1
ATOM 712 C C . ALA A 1 90 ? 10.011 1.981 -13.410 1.00 97.38 90 ALA A C 1
ATOM 714 O O . ALA A 1 90 ? 10.512 0.861 -13.333 1.00 97.38 90 ALA A O 1
ATOM 715 N N . TYR A 1 91 ? 8.700 2.179 -13.576 1.00 97.81 91 TYR A N 1
ATOM 716 C CA . TYR A 1 91 ? 7.726 1.093 -13.675 1.00 97.81 91 TYR A CA 1
ATOM 717 C C . TYR A 1 91 ? 8.014 0.154 -14.852 1.00 97.81 91 TYR A C 1
ATOM 719 O O . TYR A 1 91 ? 8.149 -1.050 -14.660 1.00 97.81 91 TYR A O 1
ATOM 727 N N . GLU A 1 92 ? 8.161 0.697 -16.059 1.00 97.25 92 GLU A N 1
ATOM 728 C CA . GLU A 1 92 ? 8.405 -0.085 -17.272 1.00 97.25 92 GLU A CA 1
ATOM 729 C C . GLU A 1 92 ? 9.709 -0.873 -17.163 1.00 97.25 92 GLU A C 1
ATOM 731 O O . GLU A 1 92 ? 9.735 -2.064 -17.472 1.00 97.25 92 GLU A O 1
ATOM 736 N N . TRP A 1 93 ? 10.770 -0.268 -16.625 1.00 97.31 93 TRP A N 1
ATOM 737 C CA . TRP A 1 93 ? 12.013 -0.993 -16.365 1.00 97.31 93 TRP A CA 1
ATOM 738 C C . TRP A 1 93 ? 11.791 -2.204 -15.443 1.00 97.31 93 TRP A C 1
ATOM 740 O O . TRP A 1 93 ? 12.282 -3.294 -15.732 1.00 97.31 93 TRP A O 1
ATOM 750 N N . LEU A 1 94 ? 11.003 -2.039 -14.373 1.00 97.19 94 LEU A N 1
ATOM 751 C CA . LEU A 1 94 ? 10.696 -3.118 -13.429 1.00 97.19 94 LEU A CA 1
ATOM 752 C C . LEU A 1 94 ? 9.860 -4.240 -14.065 1.00 97.19 94 LEU A C 1
ATOM 754 O O . LEU A 1 94 ? 10.066 -5.404 -13.726 1.00 97.19 94 LEU A O 1
ATOM 758 N N . THR A 1 95 ? 8.947 -3.916 -14.987 1.00 96.31 95 THR A N 1
ATOM 759 C CA . THR A 1 95 ? 8.109 -4.922 -15.676 1.00 96.31 95 THR A CA 1
ATOM 760 C C . THR A 1 95 ? 8.885 -5.816 -16.643 1.00 96.31 95 THR A C 1
ATOM 762 O O . THR A 1 95 ? 8.489 -6.954 -16.864 1.00 96.31 95 THR A O 1
ATOM 765 N N . HIS A 1 96 ? 10.015 -5.344 -17.176 1.00 94.31 96 HIS A N 1
ATOM 766 C CA . HIS A 1 96 ? 10.866 -6.128 -18.079 1.00 94.31 96 HIS A CA 1
ATOM 767 C C . HIS A 1 96 ? 11.896 -6.995 -17.337 1.00 94.31 96 HIS A C 1
ATOM 769 O O . HIS A 1 96 ? 12.675 -7.712 -17.966 1.00 94.31 96 HIS A O 1
ATOM 775 N N . MET A 1 97 ? 11.930 -6.941 -16.003 1.00 93.50 97 MET A N 1
ATOM 776 C CA . MET A 1 97 ? 12.820 -7.789 -15.218 1.00 93.50 97 MET A CA 1
ATOM 777 C C . MET A 1 97 ? 12.325 -9.234 -15.180 1.00 93.50 97 MET A C 1
ATOM 779 O O . MET A 1 97 ? 11.178 -9.496 -14.823 1.00 93.50 97 MET A O 1
ATOM 783 N N . ALA A 1 98 ? 13.233 -10.179 -15.429 1.00 87.06 98 ALA A N 1
ATOM 784 C CA . ALA A 1 98 ? 12.932 -11.605 -15.316 1.00 87.06 98 ALA A CA 1
ATOM 785 C C . ALA A 1 98 ? 12.730 -12.059 -13.858 1.00 87.06 98 ALA A C 1
ATOM 787 O O . ALA A 1 98 ? 11.864 -12.884 -13.580 1.00 87.06 98 ALA A O 1
ATOM 788 N N . LEU A 1 99 ? 13.538 -11.538 -12.927 1.00 89.00 99 LEU A N 1
ATOM 789 C CA . LEU A 1 99 ? 13.488 -11.900 -11.512 1.00 89.00 99 LEU A CA 1
ATOM 790 C C . LEU A 1 99 ? 14.068 -10.780 -10.641 1.00 89.00 99 LEU A C 1
ATOM 792 O O . LEU A 1 99 ? 15.055 -10.144 -11.014 1.00 89.00 99 LEU A O 1
ATOM 796 N N . LEU A 1 100 ? 13.488 -10.580 -9.456 1.00 92.44 100 LEU A N 1
ATOM 797 C CA . LEU A 1 100 ? 14.085 -9.759 -8.406 1.00 92.44 100 LEU A CA 1
ATOM 798 C C . LEU A 1 100 ? 15.083 -10.597 -7.595 1.00 92.44 100 LEU A C 1
ATOM 800 O O . LEU A 1 100 ? 14.688 -11.538 -6.906 1.00 92.44 100 LEU A O 1
ATOM 804 N N . THR A 1 101 ? 16.366 -10.246 -7.664 1.00 90.94 101 THR A N 1
ATOM 805 C CA . THR A 1 101 ? 17.442 -10.892 -6.900 1.00 90.94 101 THR A CA 1
ATOM 806 C C . THR A 1 101 ? 17.977 -9.962 -5.799 1.00 90.94 101 THR A C 1
ATOM 808 O O . THR A 1 101 ? 17.904 -8.739 -5.948 1.00 90.94 101 THR A O 1
ATOM 811 N N . PRO A 1 102 ? 18.513 -10.496 -4.680 1.00 88.75 102 PRO A N 1
ATOM 812 C CA . PRO A 1 102 ? 18.971 -9.676 -3.550 1.00 88.75 102 PRO A CA 1
ATOM 813 C C . PRO A 1 102 ? 20.124 -8.709 -3.866 1.00 88.75 102 PRO A C 1
ATOM 815 O O . PRO A 1 102 ? 20.317 -7.731 -3.153 1.00 88.75 102 PRO A O 1
ATOM 818 N N . ASP A 1 103 ? 20.893 -8.978 -4.915 1.00 91.06 103 ASP A N 1
ATOM 819 C CA . ASP A 1 103 ? 22.026 -8.178 -5.387 1.00 91.06 103 ASP A CA 1
ATOM 820 C C . ASP A 1 103 ? 21.619 -7.053 -6.357 1.00 91.06 103 ASP A C 1
ATOM 822 O O . ASP A 1 103 ? 22.431 -6.188 -6.688 1.00 91.06 103 ASP A O 1
ATOM 826 N N . ASN A 1 104 ? 20.354 -7.009 -6.789 1.00 92.38 104 ASN A N 1
ATOM 827 C CA . ASN A 1 104 ? 19.871 -6.026 -7.753 1.00 92.38 104 ASN A CA 1
ATOM 828 C C . ASN A 1 104 ? 19.515 -4.683 -7.088 1.00 92.38 104 ASN A C 1
ATOM 830 O O . ASN A 1 104 ? 18.348 -4.305 -6.960 1.00 92.38 104 ASN A O 1
ATOM 834 N N . VAL A 1 105 ? 20.543 -3.934 -6.682 1.00 92.25 105 VAL A N 1
ATOM 835 C CA . VAL A 1 105 ? 20.404 -2.613 -6.036 1.00 92.25 105 VAL A CA 1
ATOM 836 C C . VAL A 1 105 ? 19.567 -1.649 -6.887 1.00 92.25 105 VAL A C 1
ATOM 838 O O . VAL A 1 105 ? 18.674 -0.979 -6.370 1.00 92.25 105 VAL A O 1
ATOM 841 N N . ALA A 1 106 ? 19.781 -1.645 -8.205 1.00 94.94 106 ALA A N 1
ATOM 842 C CA . ALA A 1 106 ? 19.054 -0.789 -9.142 1.00 94.94 106 ALA A CA 1
ATOM 843 C C . ALA A 1 106 ? 17.538 -1.065 -9.158 1.00 94.94 106 ALA A C 1
ATOM 845 O O . ALA A 1 106 ? 16.744 -0.137 -9.358 1.00 94.94 106 ALA A O 1
ATOM 846 N N . ALA A 1 107 ? 17.126 -2.320 -8.944 1.00 95.44 107 ALA A N 1
ATOM 847 C CA . ALA A 1 107 ? 15.720 -2.673 -8.797 1.00 95.44 107 ALA A CA 1
ATOM 848 C C . ALA A 1 107 ? 15.146 -2.172 -7.476 1.00 95.44 107 ALA A C 1
ATOM 850 O O . ALA A 1 107 ? 14.062 -1.594 -7.479 1.00 95.44 107 ALA A O 1
ATOM 851 N N . PHE A 1 108 ? 15.867 -2.326 -6.365 1.00 95.00 108 PHE A N 1
ATOM 852 C CA . PHE A 1 108 ? 15.404 -1.838 -5.066 1.00 95.00 108 PHE A CA 1
ATOM 853 C C . PHE A 1 108 ? 15.203 -0.318 -5.046 1.00 95.00 108 PHE A C 1
ATOM 855 O O . PHE A 1 108 ? 14.184 0.146 -4.536 1.00 95.00 108 PHE A O 1
ATOM 862 N N . GLU A 1 109 ? 16.097 0.452 -5.671 1.00 94.81 109 GLU A N 1
ATOM 863 C CA . GLU A 1 109 ? 15.940 1.907 -5.818 1.00 94.81 109 GLU A CA 1
ATOM 864 C C . GLU A 1 109 ? 14.665 2.277 -6.588 1.00 94.81 109 GLU A C 1
ATOM 866 O O . GLU A 1 109 ? 13.912 3.159 -6.176 1.00 94.81 109 GLU A O 1
ATOM 871 N N . ARG A 1 110 ? 14.376 1.570 -7.685 1.00 96.94 110 ARG A N 1
ATOM 872 C CA . ARG A 1 110 ? 13.175 1.808 -8.504 1.00 96.94 110 ARG A CA 1
ATOM 873 C C . ARG A 1 110 ? 11.901 1.334 -7.815 1.00 96.94 110 ARG A C 1
ATOM 875 O O . ARG A 1 110 ? 10.873 1.992 -7.924 1.00 96.94 110 ARG A O 1
ATOM 882 N N . LEU A 1 111 ? 11.954 0.225 -7.081 1.00 97.19 111 LEU A N 1
ATOM 883 C CA . LEU A 1 111 ? 10.835 -0.256 -6.268 1.00 97.19 111 LEU A CA 1
ATOM 884 C C . LEU A 1 111 ? 10.502 0.737 -5.149 1.00 97.19 111 LEU A C 1
ATOM 886 O O . LEU A 1 111 ? 9.327 0.957 -4.858 1.00 97.19 111 LEU A O 1
ATOM 890 N N . ALA A 1 112 ? 11.513 1.378 -4.555 1.00 95.38 112 ALA A N 1
ATOM 891 C CA . ALA A 1 112 ? 11.317 2.353 -3.486 1.00 95.38 112 ALA A CA 1
ATOM 892 C C . ALA A 1 112 ? 10.479 3.568 -3.927 1.00 95.38 112 ALA A C 1
ATOM 894 O O . ALA A 1 112 ? 9.747 4.119 -3.104 1.00 95.38 112 ALA A O 1
ATOM 895 N N . VAL A 1 113 ? 10.499 3.927 -5.219 1.00 96.25 113 VAL A N 1
ATOM 896 C CA . VAL A 1 113 ? 9.649 4.987 -5.800 1.00 96.25 113 VAL A CA 1
ATOM 897 C C . VAL A 1 113 ? 8.163 4.725 -5.534 1.00 96.25 113 VAL A C 1
ATOM 899 O O . VAL A 1 113 ? 7.410 5.655 -5.256 1.00 96.25 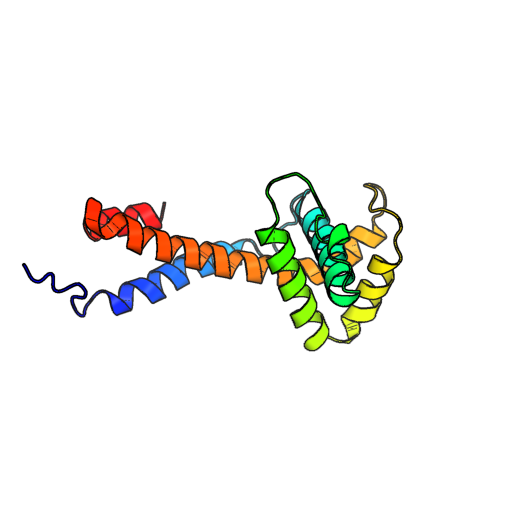113 VAL A O 1
ATOM 902 N N . PHE A 1 114 ? 7.740 3.460 -5.547 1.00 96.94 114 PHE A N 1
ATOM 903 C CA . PHE A 1 114 ? 6.338 3.057 -5.393 1.00 96.94 114 PHE A CA 1
ATOM 904 C C . PHE A 1 114 ? 5.947 2.684 -3.958 1.00 96.94 114 PHE A C 1
ATOM 906 O O . PHE A 1 114 ? 4.781 2.400 -3.666 1.00 96.94 114 PHE A O 1
ATOM 913 N N . LEU A 1 115 ? 6.914 2.672 -3.040 1.00 95.38 115 LEU A N 1
ATOM 914 C CA . LEU A 1 115 ? 6.715 2.163 -1.688 1.00 95.38 115 LEU A CA 1
ATOM 915 C C . LEU A 1 115 ? 5.701 3.000 -0.898 1.00 95.38 115 LEU A C 1
ATOM 917 O O . LEU A 1 115 ? 4.843 2.457 -0.197 1.00 95.38 115 LEU A O 1
ATOM 921 N N . THR A 1 116 ? 5.765 4.325 -1.029 1.00 95.00 116 THR A N 1
ATOM 922 C CA . THR A 1 116 ? 4.869 5.241 -0.310 1.00 95.00 116 THR A CA 1
ATOM 923 C C . THR A 1 116 ? 3.409 5.027 -0.701 1.00 95.00 116 THR A C 1
ATOM 925 O O . THR A 1 116 ? 2.551 4.980 0.181 1.00 95.00 116 THR A O 1
ATOM 928 N N . ALA A 1 117 ? 3.111 4.833 -1.988 1.00 93.81 117 ALA A N 1
ATOM 929 C CA . ALA A 1 117 ? 1.740 4.610 -2.434 1.00 93.81 117 ALA A CA 1
ATOM 930 C C . ALA A 1 117 ? 1.147 3.316 -1.855 1.00 93.81 117 ALA A C 1
ATOM 932 O O . ALA A 1 117 ? 0.019 3.323 -1.357 1.00 93.81 117 ALA A O 1
ATOM 933 N N . GLY A 1 118 ? 1.929 2.229 -1.827 1.00 93.25 118 GLY A N 1
ATOM 934 C CA . GLY A 1 118 ? 1.519 0.980 -1.179 1.00 93.25 118 GLY A CA 1
ATOM 935 C C . GLY A 1 118 ? 1.281 1.148 0.326 1.00 93.25 118 GLY A C 1
ATOM 936 O O . GLY A 1 118 ? 0.241 0.733 0.845 1.00 93.25 118 GLY A O 1
ATOM 937 N N . ARG A 1 119 ? 2.197 1.832 1.026 1.00 95.12 119 ARG A N 1
ATOM 938 C CA . ARG A 1 119 ? 2.083 2.123 2.467 1.00 95.12 119 ARG A CA 1
ATOM 939 C C . ARG A 1 119 ? 0.830 2.917 2.807 1.00 95.12 119 ARG A C 1
ATOM 941 O O . ARG A 1 119 ? 0.178 2.603 3.798 1.00 95.12 119 ARG A O 1
ATOM 948 N N . LEU A 1 120 ? 0.468 3.911 1.996 1.00 94.88 120 LEU A N 1
ATOM 949 C CA . LEU A 1 120 ? -0.751 4.693 2.209 1.00 94.88 120 LEU A CA 1
ATOM 950 C C . LEU A 1 120 ? -2.003 3.819 2.102 1.00 94.88 120 LEU A C 1
ATOM 952 O O . LEU A 1 120 ? -2.871 3.897 2.972 1.00 94.88 120 LEU A O 1
ATOM 956 N N . GLY A 1 121 ? -2.074 2.941 1.097 1.00 94.12 121 GLY A N 1
ATO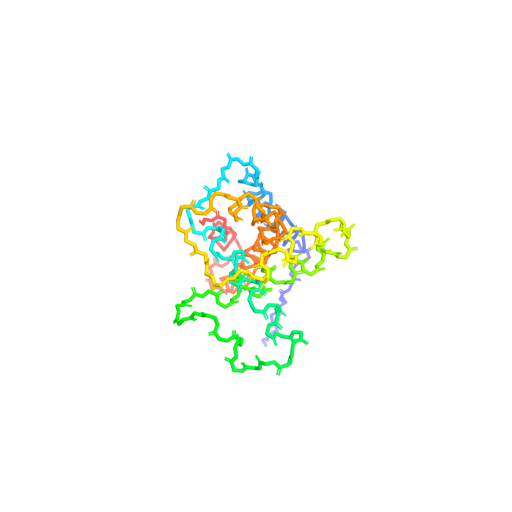M 957 C CA . GLY A 1 121 ? -3.183 1.995 0.952 1.00 94.12 121 GLY A CA 1
ATOM 958 C C . GLY A 1 121 ? -3.323 1.073 2.168 1.00 94.12 121 GLY A C 1
ATOM 959 O O . GLY A 1 121 ? -4.405 0.959 2.750 1.00 94.12 121 GLY A O 1
ATOM 960 N N . VAL A 1 122 ? -2.212 0.476 2.611 1.00 94.81 122 VAL A N 1
ATOM 961 C CA . VAL A 1 122 ? -2.176 -0.373 3.815 1.00 94.81 122 VAL A CA 1
ATOM 962 C C . VAL A 1 122 ? -2.548 0.423 5.068 1.00 94.81 122 VAL A C 1
ATOM 964 O O . VAL A 1 122 ? -3.333 -0.059 5.888 1.00 94.81 122 VAL A O 1
ATOM 967 N N . ALA A 1 123 ? -2.049 1.653 5.216 1.00 95.62 123 ALA A N 1
ATOM 968 C CA . ALA A 1 123 ? -2.347 2.512 6.356 1.00 95.62 123 ALA A CA 1
ATOM 969 C C . ALA A 1 123 ? -3.843 2.840 6.446 1.00 95.62 123 ALA A C 1
ATOM 971 O O . ALA A 1 123 ? -4.423 2.745 7.526 1.00 95.62 123 ALA A O 1
ATOM 972 N N . VAL A 1 124 ? -4.492 3.163 5.323 1.00 95.69 124 VAL A N 1
ATOM 973 C CA . VAL A 1 124 ? -5.939 3.421 5.283 1.00 95.69 124 VAL A CA 1
ATOM 974 C C . VAL A 1 124 ? -6.725 2.173 5.681 1.00 95.69 124 VAL A C 1
ATOM 976 O O . VAL A 1 124 ? -7.554 2.237 6.589 1.00 95.69 124 VAL A O 1
ATOM 979 N N . VAL A 1 125 ? -6.459 1.028 5.046 1.00 95.88 125 VAL A N 1
ATOM 980 C CA . VAL A 1 125 ? -7.240 -0.197 5.282 1.00 95.88 125 VAL A CA 1
ATOM 981 C C . VAL A 1 125 ? -7.069 -0.713 6.705 1.00 95.88 125 VAL A C 1
ATOM 983 O O . VAL A 1 125 ? -8.049 -1.075 7.354 1.00 95.88 125 VAL A O 1
ATOM 986 N N . THR A 1 126 ? -5.849 -0.705 7.233 1.00 94.88 126 THR A N 1
ATOM 987 C CA . THR A 1 126 ? -5.609 -1.156 8.608 1.00 94.88 126 THR A CA 1
ATOM 988 C C . THR A 1 126 ? -6.193 -0.189 9.646 1.00 94.88 126 THR A C 1
ATOM 990 O O . THR A 1 126 ? -6.666 -0.649 10.684 1.00 94.88 126 THR A O 1
ATOM 993 N N . SER A 1 127 ? -6.260 1.120 9.369 1.00 95.94 127 SER A N 1
ATOM 994 C CA . SER A 1 127 ? -7.004 2.082 10.202 1.00 95.94 127 SER A CA 1
ATOM 995 C C . SER A 1 127 ? -8.513 1.861 10.163 1.00 95.94 127 SER A C 1
ATOM 997 O O . SER A 1 127 ? -9.175 1.945 11.196 1.00 95.94 127 SER A O 1
ATOM 999 N N . LEU A 1 128 ? -9.076 1.537 8.996 1.00 95.62 128 LEU A N 1
ATOM 1000 C CA . LEU A 1 128 ? -10.481 1.133 8.895 1.00 95.62 128 LEU A CA 1
ATOM 1001 C C . LEU A 1 128 ? -10.741 -0.167 9.666 1.00 95.62 128 LEU A C 1
ATOM 1003 O O . LEU A 1 128 ? -11.780 -0.291 10.311 1.00 95.62 128 LEU A O 1
ATOM 1007 N N . GLY A 1 129 ? -9.779 -1.095 9.670 1.00 94.06 129 GLY A N 1
ATOM 1008 C CA . GLY A 1 129 ? -9.814 -2.307 10.488 1.00 94.06 129 GLY A CA 1
ATOM 1009 C C . GLY A 1 129 ? -9.970 -2.012 11.982 1.00 94.06 129 GLY A C 1
ATOM 1010 O O . GLY A 1 129 ? -10.821 -2.618 12.628 1.00 94.06 129 GLY A O 1
ATOM 1011 N N . VAL A 1 130 ? -9.243 -1.021 12.514 1.00 93.81 130 VAL A N 1
ATOM 1012 C CA . VAL A 1 130 ? -9.383 -0.561 13.912 1.00 93.81 130 VAL A CA 1
ATOM 1013 C C . VAL A 1 130 ? -10.804 -0.062 14.199 1.00 93.81 130 VAL A C 1
ATOM 1015 O O . VAL A 1 130 ? -11.423 -0.447 15.193 1.00 93.81 130 VAL A O 1
ATOM 1018 N N . VAL A 1 131 ? -11.365 0.752 13.301 1.00 93.12 131 VAL A N 1
ATOM 1019 C CA . VAL A 1 131 ? -12.746 1.249 13.430 1.00 93.12 131 VAL A CA 1
ATOM 1020 C C . VAL A 1 131 ? -13.759 0.100 13.361 1.00 93.12 131 VAL A C 1
ATOM 1022 O O . VAL A 1 131 ? -14.722 0.070 14.132 1.00 93.12 131 VAL A O 1
ATOM 1025 N N . GLY A 1 132 ? -13.535 -0.864 12.465 1.00 91.94 132 GLY A N 1
ATOM 1026 C CA . GLY A 1 132 ? -14.344 -2.075 12.347 1.00 91.94 132 GLY A CA 1
ATOM 1027 C C . GLY A 1 132 ? -14.299 -2.921 13.620 1.00 91.94 132 GLY A C 1
ATOM 1028 O O . GLY A 1 132 ? -15.338 -3.367 14.104 1.00 91.94 132 GLY A O 1
ATOM 1029 N N . MET A 1 133 ? -13.119 -3.065 14.221 1.00 90.19 133 MET A N 1
ATOM 1030 C CA . MET A 1 133 ? -12.927 -3.816 15.459 1.00 90.19 133 MET A CA 1
ATOM 1031 C C . MET A 1 133 ? -13.681 -3.185 16.632 1.00 90.19 133 MET A C 1
ATOM 1033 O O . MET A 1 133 ? -14.395 -3.888 17.348 1.00 90.19 133 MET A O 1
ATOM 1037 N N . PHE A 1 134 ? -13.642 -1.854 16.765 1.00 89.31 134 PHE A N 1
ATOM 1038 C CA . PHE A 1 134 ? -14.488 -1.138 17.726 1.00 89.31 134 PHE A CA 1
ATOM 1039 C C . PHE A 1 134 ? -15.979 -1.463 17.528 1.00 89.31 134 PHE A C 1
ATOM 1041 O O . PHE A 1 134 ? -16.700 -1.725 18.493 1.00 89.31 134 PHE A O 1
ATOM 1048 N N . TRP A 1 135 ? -16.450 -1.493 16.278 1.00 87.81 135 TRP A N 1
ATOM 1049 C CA . TRP A 1 135 ? -17.842 -1.813 15.945 1.00 87.81 135 TRP A CA 1
ATOM 1050 C C . TRP A 1 135 ? -18.257 -3.236 16.319 1.00 87.81 135 TRP A C 1
ATOM 1052 O O . TRP A 1 135 ? -19.390 -3.432 16.771 1.00 87.81 135 TRP A O 1
ATOM 1062 N N . VAL A 1 136 ? -17.359 -4.204 16.139 1.00 89.44 136 VAL A N 1
ATOM 1063 C CA . VAL A 1 136 ? -17.596 -5.619 16.455 1.00 89.44 136 VAL A CA 1
ATOM 1064 C C . VAL A 1 136 ? -17.556 -5.866 17.962 1.00 89.44 136 VAL A C 1
ATOM 1066 O O . VAL A 1 136 ? -18.383 -6.616 18.469 1.00 89.44 136 VAL A O 1
ATOM 1069 N N . ILE A 1 137 ? -16.643 -5.219 18.691 1.00 87.81 137 ILE A N 1
ATOM 1070 C CA . ILE A 1 137 ? -16.394 -5.497 20.116 1.00 87.81 137 ILE A CA 1
ATOM 1071 C C . ILE A 1 137 ? -17.334 -4.716 21.044 1.00 87.81 137 ILE A C 1
ATOM 1073 O O . ILE A 1 137 ? -17.724 -5.221 22.102 1.00 87.81 137 ILE A O 1
ATOM 1077 N N . ARG A 1 138 ? -17.765 -3.505 20.656 1.00 86.56 138 ARG A N 1
ATOM 1078 C CA . ARG A 1 138 ? -18.640 -2.654 21.488 1.00 86.56 138 ARG A CA 1
ATOM 1079 C C . ARG A 1 138 ? -19.908 -3.331 22.037 1.00 86.56 138 ARG A C 1
ATOM 1081 O O . ARG A 1 138 ? -20.267 -2.996 23.165 1.00 86.56 138 ARG A O 1
ATOM 1088 N N . PRO A 1 139 ? -20.607 -4.255 21.334 1.00 86.50 139 PRO A N 1
ATOM 1089 C CA . PRO A 1 139 ? -21.813 -4.879 21.876 1.00 86.50 139 PRO A CA 1
ATOM 1090 C C . PRO A 1 139 ? -21.515 -5.846 23.027 1.00 86.50 139 PRO A C 1
ATOM 1092 O O . PRO A 1 139 ? -22.424 -6.142 23.797 1.00 86.50 139 PRO A O 1
ATOM 1095 N N . PHE A 1 140 ? -20.273 -6.330 23.134 1.00 88.56 140 PHE A N 1
ATOM 1096 C CA . PHE A 1 140 ? -19.849 -7.309 24.133 1.00 88.56 140 PHE A CA 1
ATOM 1097 C C . PHE A 1 140 ? -19.238 -6.647 25.369 1.00 88.56 140 PHE A C 1
ATOM 1099 O O . PHE A 1 140 ? -19.555 -7.041 26.486 1.00 88.56 140 PHE A O 1
ATOM 1106 N N . LEU A 1 141 ? -18.383 -5.636 25.179 1.00 84.81 141 LEU A N 1
ATOM 1107 C CA . LEU A 1 141 ? -17.610 -5.034 26.275 1.00 84.81 141 LEU A CA 1
ATOM 1108 C C . LEU A 1 141 ? -18.139 -3.669 26.743 1.00 84.81 141 LEU A C 1
ATOM 1110 O O . LEU A 1 141 ? -17.658 -3.117 27.730 1.00 84.81 141 LEU A O 1
ATOM 1114 N N . GLY A 1 142 ? -19.110 -3.090 26.035 1.00 81.44 142 GLY A N 1
ATOM 1115 C CA . GLY A 1 142 ? -19.494 -1.694 26.226 1.00 81.44 142 GLY A CA 1
ATOM 1116 C C . GLY A 1 142 ? -18.471 -0.717 25.631 1.00 81.44 142 GLY A C 1
ATOM 1117 O O . GLY A 1 142 ? -17.454 -1.101 25.060 1.00 81.44 142 GLY A O 1
ATOM 1118 N N . ASN A 1 143 ? -18.760 0.583 25.724 1.00 77.56 143 ASN A N 1
ATOM 1119 C CA . ASN A 1 143 ? -18.074 1.595 24.911 1.00 77.56 143 ASN A CA 1
ATOM 1120 C C . ASN A 1 143 ? -16.622 1.866 25.327 1.00 77.56 143 ASN A C 1
ATOM 1122 O O . ASN A 1 143 ? -15.747 1.894 24.467 1.00 77.56 143 ASN A O 1
ATOM 1126 N N . LEU A 1 144 ? -16.369 2.106 26.620 1.00 80.00 144 LEU A N 1
ATOM 1127 C CA . LEU A 1 144 ? -15.032 2.469 27.099 1.00 80.00 144 LEU A CA 1
ATOM 1128 C C . LEU A 1 144 ? -14.043 1.301 26.951 1.00 80.00 144 LEU A C 1
ATOM 1130 O O . LEU A 1 144 ? -12.989 1.520 26.357 1.00 80.00 144 LEU A O 1
ATOM 1134 N N . PRO A 1 145 ? -14.377 0.063 27.370 1.00 83.88 145 PRO A N 1
ATOM 1135 C CA . PRO A 1 145 ? -13.489 -1.071 27.145 1.00 83.88 145 PRO A CA 1
ATOM 1136 C C . PRO A 1 145 ? -13.250 -1.337 25.657 1.00 83.88 145 PRO A C 1
ATOM 1138 O O . PRO A 1 145 ? -12.107 -1.518 25.269 1.00 83.88 145 PRO A O 1
ATOM 1141 N N . ALA A 1 146 ? -14.276 -1.262 24.798 1.00 80.19 146 ALA A N 1
ATOM 1142 C CA . ALA A 1 146 ? -14.091 -1.460 23.357 1.00 80.19 146 ALA A CA 1
ATOM 1143 C C . ALA A 1 146 ? -13.200 -0.392 22.705 1.00 80.19 146 ALA A C 1
ATOM 1145 O O . ALA A 1 146 ? -12.458 -0.704 21.778 1.00 80.19 146 ALA A O 1
ATOM 1146 N N . LEU A 1 147 ? -13.261 0.859 23.175 1.00 80.69 147 LEU A N 1
ATOM 1147 C CA . LEU A 1 147 ? -12.383 1.928 22.700 1.00 80.69 147 LEU A CA 1
ATOM 1148 C C . LEU A 1 147 ? -10.931 1.687 23.125 1.00 80.69 147 LEU A C 1
ATOM 1150 O O . LEU A 1 147 ? -10.036 1.821 22.298 1.00 80.69 147 LEU A O 1
ATOM 1154 N N . LEU A 1 148 ? -10.705 1.293 24.381 1.00 84.31 148 LEU A N 1
ATOM 1155 C CA . LEU A 1 148 ? -9.371 0.938 24.869 1.00 84.31 148 LEU A CA 1
ATOM 1156 C C . LEU A 1 148 ? -8.812 -0.279 24.123 1.00 84.31 148 LEU A C 1
ATOM 1158 O O . LEU A 1 148 ? -7.661 -0.253 23.714 1.00 84.31 148 LEU A O 1
ATOM 1162 N N . THR A 1 149 ? -9.634 -1.303 23.875 1.00 84.06 149 THR A N 1
ATOM 1163 C CA . THR A 1 149 ? -9.234 -2.488 23.104 1.00 84.06 149 THR A CA 1
ATOM 1164 C C . THR A 1 149 ? -8.909 -2.159 21.652 1.00 84.06 149 THR A C 1
ATOM 1166 O O . THR A 1 149 ? -7.985 -2.739 21.111 1.00 84.06 149 THR A O 1
ATOM 1169 N N . ALA A 1 150 ? -9.635 -1.241 21.009 1.00 81.88 150 ALA A N 1
ATOM 1170 C CA . ALA A 1 150 ? -9.344 -0.854 19.628 1.00 81.88 150 ALA A CA 1
ATOM 1171 C C . ALA A 1 150 ? -8.051 -0.023 19.489 1.00 81.88 150 ALA A C 1
ATOM 1173 O O . ALA A 1 150 ? -7.508 0.081 18.392 1.00 81.88 150 ALA A O 1
ATOM 1174 N N . LEU A 1 151 ? -7.587 0.603 20.575 1.00 81.94 151 LEU A N 1
ATOM 1175 C CA . LEU A 1 151 ? -6.353 1.392 20.605 1.00 81.94 151 LEU A CA 1
ATOM 1176 C C . LEU A 1 151 ? -5.111 0.582 21.016 1.00 81.94 151 LEU A C 1
ATOM 1178 O O . LEU A 1 151 ? -4.005 1.105 20.875 1.00 81.94 151 LEU A O 1
ATOM 1182 N N . LEU A 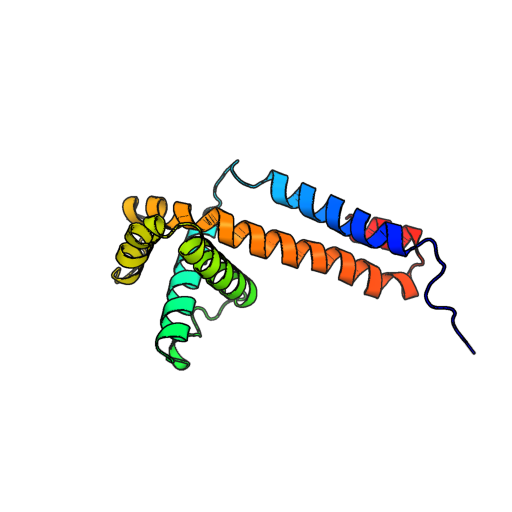1 152 ? -5.295 -0.637 21.532 1.00 81.44 152 LEU A N 1
ATOM 1183 C CA . LEU A 1 152 ? -4.234 -1.600 21.853 1.00 81.44 152 LEU A CA 1
ATOM 1184 C C . LEU A 1 152 ? -3.921 -2.473 20.633 1.00 81.44 152 LEU A C 1
ATOM 1186 O O . LEU A 1 152 ? -2.721 -2.757 20.434 1.00 81.44 152 LEU A O 1
#

Secondary structure (DSSP, 8-state):
-------TTSTTHHHHHHHHHHHHHHTTTTT---TTHHHHHHHHHHHHHHHHHT-SGGG---SSS-HHHHHHHHHHHHHHHHH-GGGHHHHHHHHT-S---TT-HHHHHHHHTTHHHHHHHHHHHHHHHHHHHHHHHHHHH-HHHHHHHHH-